Protein AF-A0A168H863-F1 (afdb_monomer_lite)

Radius of gyration: 19.0 Å; chains: 1; bounding box: 46×32×45 Å

Foldseek 3Di:
DDDPVCVVVCVVVVVVVVVVVVVVVLVCPQQVHDPDCDPCVRSVVPDDQQDDSDPDDPDRDSDPD

InterPro domains:
  IPR010530 NADH-ubiquinone reductase complex 1 MLRQ subunit [PF06522] (1-52)
  IPR010530 NADH-ubiquinone reductase complex 1 MLRQ subunit [PTHR14256] (1-64)

Organism: NCBI:txid747725

Secondary structure (DSSP, 8-state):
---GGGHHHHHHHHHHHHHHHHHHHHHHTSTT--S-TTT-S-GGGG--TT---SS--SS------

pLDDT: mean 88.38, std 9.09, range [57.03, 98.25]

Sequence (65 aa):
WYKHEIIPIYVTVGAACGLAGYYLTRLARGPEVVWDRTNNPYPWQNIDQDTQVKFMTVNQKFAKT

Structure (mmCIF, N/CA/C/O backbone):
data_AF-A0A168H863-F1
#
_entry.id   AF-A0A168H863-F1
#
loop_
_atom_site.group_PDB
_atom_site.id
_atom_site.type_symbol
_atom_site.label_atom_id
_atom_site.label_alt_id
_atom_site.label_comp_id
_atom_site.label_asym_id
_atom_site.label_entity_id
_atom_site.label_seq_id
_atom_site.pdbx_PDB_ins_code
_atom_site.Cartn_x
_atom_site.Cartn_y
_atom_site.Cartn_z
_atom_site.occupancy
_atom_site.B_iso_or_equiv
_atom_site.auth_seq_id
_atom_site.auth_comp_id
_atom_site.auth_asym_id
_atom_site.auth_atom_id
_atom_site.pdbx_PDB_model_num
ATOM 1 N N . TRP A 1 1 ? 17.700 10.902 -27.925 1.00 66.62 1 TRP A N 1
ATOM 2 C CA . TRP A 1 1 ? 18.701 10.527 -26.909 1.00 66.62 1 TRP A CA 1
ATOM 3 C C . TRP A 1 1 ? 17.958 9.859 -25.753 1.00 66.62 1 TRP A C 1
ATOM 5 O O . TRP A 1 1 ? 17.519 10.526 -24.834 1.00 66.62 1 TRP A O 1
ATOM 15 N N . TYR A 1 2 ? 17.674 8.562 -25.887 1.00 78.06 2 TYR A N 1
ATOM 16 C CA . TYR A 1 2 ? 17.077 7.698 -24.861 1.00 78.06 2 TYR A CA 1
ATOM 17 C C . TYR A 1 2 ? 17.478 6.260 -25.207 1.00 78.06 2 TYR A C 1
ATOM 19 O O . TYR A 1 2 ? 17.440 5.888 -26.383 1.00 78.06 2 TYR A O 1
ATOM 27 N N . LYS A 1 3 ? 17.931 5.476 -24.224 1.00 86.50 3 LYS A N 1
ATOM 28 C CA . LYS A 1 3 ? 18.339 4.080 -24.428 1.00 86.50 3 LYS A CA 1
ATOM 29 C C . LYS A 1 3 ? 17.144 3.171 -24.144 1.00 86.50 3 LYS A C 1
ATOM 31 O O . LYS A 1 3 ? 16.780 2.978 -22.988 1.00 86.50 3 LYS A O 1
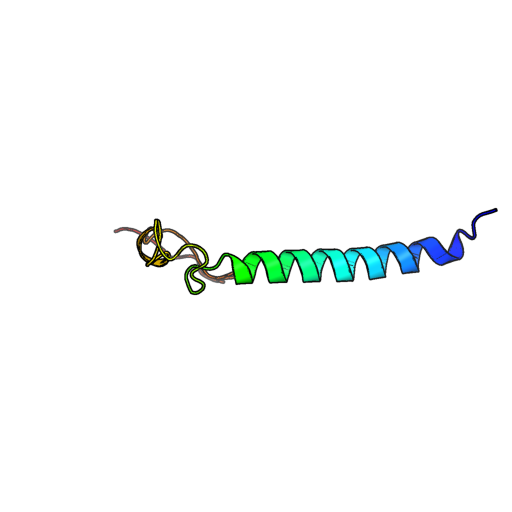ATOM 36 N N . HIS A 1 4 ? 16.558 2.600 -25.197 1.00 87.75 4 HIS A N 1
ATOM 37 C CA . HIS A 1 4 ? 15.398 1.701 -25.099 1.00 87.75 4 HIS A CA 1
ATOM 38 C C . HIS A 1 4 ? 15.665 0.461 -24.226 1.00 87.75 4 HIS A C 1
ATOM 40 O O . HIS A 1 4 ? 14.749 -0.075 -23.615 1.00 87.75 4 HIS A O 1
ATOM 46 N N . GLU A 1 5 ? 16.929 0.056 -24.097 1.00 92.44 5 GLU A N 1
ATOM 47 C CA . GLU A 1 5 ? 17.379 -1.060 -23.254 1.00 92.44 5 GLU A CA 1
ATOM 48 C C . GLU A 1 5 ? 17.090 -0.852 -21.754 1.00 92.44 5 GLU A C 1
ATOM 50 O O . GLU A 1 5 ? 17.028 -1.823 -21.006 1.00 92.44 5 GLU A O 1
ATOM 55 N N . ILE A 1 6 ? 16.886 0.393 -21.300 1.00 92.75 6 ILE A N 1
ATOM 56 C CA . ILE A 1 6 ? 16.679 0.722 -19.876 1.00 92.75 6 ILE A CA 1
ATOM 57 C C . ILE A 1 6 ? 15.187 0.698 -19.491 1.00 92.75 6 ILE A C 1
ATOM 59 O O . ILE A 1 6 ? 14.855 0.582 -18.311 1.00 92.75 6 ILE A O 1
ATOM 63 N N . ILE A 1 7 ? 14.266 0.734 -20.466 1.00 93.75 7 ILE A N 1
ATOM 64 C CA . ILE A 1 7 ? 12.810 0.617 -20.244 1.00 93.75 7 ILE A CA 1
ATOM 65 C C . ILE A 1 7 ? 12.449 -0.514 -19.256 1.00 93.75 7 ILE A C 1
ATOM 67 O O . ILE A 1 7 ? 11.741 -0.229 -18.287 1.00 93.75 7 ILE A O 1
ATOM 71 N N . PRO A 1 8 ? 12.930 -1.767 -19.416 1.00 95.06 8 PRO A N 1
ATOM 72 C CA . PRO A 1 8 ? 12.559 -2.858 -18.509 1.00 95.06 8 PRO A CA 1
ATOM 73 C C . PRO A 1 8 ? 12.969 -2.618 -17.048 1.00 95.06 8 PRO A C 1
ATOM 75 O O . PRO A 1 8 ? 12.254 -3.028 -16.131 1.00 95.06 8 PRO A O 1
ATOM 78 N N . ILE A 1 9 ? 14.080 -1.918 -16.807 1.00 95.19 9 ILE A N 1
ATOM 79 C CA . ILE A 1 9 ? 14.546 -1.597 -15.451 1.00 95.19 9 ILE A CA 1
ATOM 80 C C . ILE A 1 9 ? 13.592 -0.594 -14.798 1.00 95.19 9 ILE A C 1
ATOM 82 O O . ILE A 1 9 ? 13.150 -0.801 -13.671 1.00 95.19 9 ILE A O 1
ATOM 86 N N . TYR A 1 10 ? 13.208 0.463 -15.516 1.00 94.56 10 TYR A N 1
ATOM 87 C CA . TYR A 1 10 ? 12.274 1.454 -14.978 1.00 94.56 10 TYR A CA 1
ATOM 88 C C . TYR A 1 10 ? 10.897 0.861 -14.691 1.00 94.56 10 TYR A C 1
ATOM 90 O O . TYR A 1 10 ? 10.297 1.180 -13.666 1.00 94.56 10 TYR A O 1
ATOM 98 N N . VAL A 1 11 ? 10.412 -0.028 -15.561 1.00 96.69 11 VAL A N 1
ATOM 99 C CA . VAL A 1 11 ? 9.119 -0.694 -15.370 1.00 96.69 11 VAL A CA 1
ATOM 100 C C . VAL A 1 11 ? 9.142 -1.586 -14.130 1.00 96.69 11 VAL A C 1
ATOM 102 O O . VAL A 1 11 ? 8.244 -1.490 -13.298 1.00 96.69 11 VAL A O 1
ATOM 105 N N . THR A 1 12 ? 10.166 -2.427 -13.969 1.00 97.06 12 THR A N 1
ATOM 106 C CA . THR A 1 12 ? 10.243 -3.370 -12.839 1.00 97.06 12 THR A CA 1
ATOM 107 C C . THR A 1 12 ? 10.449 -2.660 -11.503 1.00 97.06 12 THR A C 1
ATOM 109 O O . THR A 1 12 ? 9.747 -2.966 -10.540 1.00 97.06 12 THR A O 1
ATOM 112 N N . VAL A 1 13 ? 11.339 -1.665 -11.444 1.00 97.75 13 VAL A N 1
ATOM 113 C CA . VAL A 1 13 ? 11.566 -0.865 -10.229 1.00 97.75 13 VAL A CA 1
ATOM 114 C C . VAL A 1 13 ? 10.340 -0.014 -9.898 1.00 97.75 13 VAL A C 1
ATOM 116 O O . VAL A 1 13 ? 9.906 0.018 -8.747 1.00 97.75 13 VAL A O 1
ATOM 119 N N . GLY A 1 14 ? 9.738 0.632 -10.900 1.00 98.00 14 GLY A N 1
ATOM 120 C CA . GLY A 1 14 ? 8.513 1.410 -10.724 1.00 98.00 14 GLY A CA 1
ATOM 121 C C . GLY A 1 14 ? 7.356 0.552 -10.215 1.00 98.00 14 GLY A C 1
ATOM 122 O O . GLY A 1 14 ? 6.681 0.937 -9.261 1.00 98.00 14 GLY A O 1
ATOM 123 N N . ALA A 1 15 ? 7.174 -0.643 -10.782 1.00 98.12 15 ALA A N 1
ATOM 124 C CA . ALA A 1 15 ? 6.176 -1.600 -10.320 1.00 98.12 15 ALA A CA 1
ATOM 125 C C . ALA A 1 15 ? 6.457 -2.071 -8.886 1.00 98.12 15 ALA A C 1
ATOM 127 O O . ALA A 1 15 ? 5.539 -2.097 -8.070 1.00 98.12 15 ALA A O 1
ATOM 128 N N . ALA A 1 16 ? 7.711 -2.390 -8.547 1.00 98.06 16 ALA A N 1
ATOM 129 C CA . ALA A 1 16 ? 8.084 -2.824 -7.203 1.00 98.06 16 ALA A CA 1
ATOM 130 C C . ALA A 1 16 ? 7.794 -1.741 -6.151 1.00 98.06 16 ALA A C 1
ATOM 132 O O . ALA A 1 16 ? 7.111 -2.010 -5.162 1.00 98.06 16 ALA A O 1
ATOM 133 N N . CYS A 1 17 ? 8.244 -0.506 -6.386 1.00 98.25 17 CYS A N 1
ATOM 134 C CA . CYS A 1 17 ? 7.984 0.620 -5.489 1.00 98.25 17 CYS A CA 1
ATOM 135 C C . CYS A 1 17 ? 6.487 0.946 -5.399 1.00 98.25 17 CYS A C 1
ATOM 137 O O . CYS A 1 17 ? 5.976 1.189 -4.306 1.00 98.25 17 CYS A O 1
ATOM 139 N N . GLY A 1 18 ? 5.773 0.908 -6.528 1.00 98.12 18 GLY A N 1
ATOM 140 C CA . GLY A 1 18 ? 4.331 1.142 -6.578 1.00 98.12 18 GLY A CA 1
ATOM 141 C C . GLY A 1 18 ? 3.542 0.104 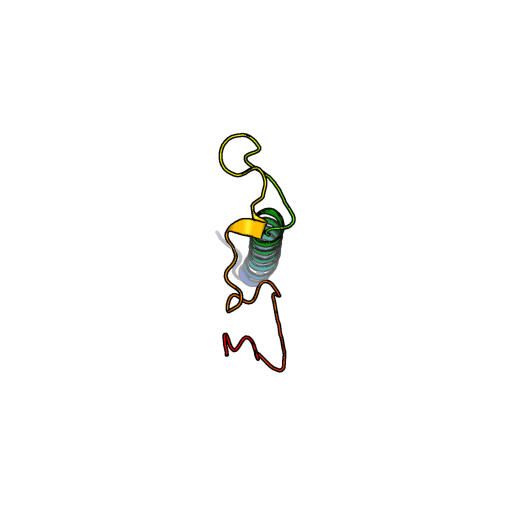-5.781 1.00 98.12 18 GLY A C 1
ATOM 142 O O . GLY A 1 18 ? 2.706 0.471 -4.956 1.00 98.12 18 GLY A O 1
ATOM 143 N N . LEU A 1 19 ? 3.839 -1.186 -5.963 1.00 97.94 19 LEU A N 1
ATOM 144 C CA . LEU A 1 19 ? 3.178 -2.274 -5.236 1.00 97.94 19 LEU A CA 1
ATOM 145 C C . LEU A 1 19 ? 3.528 -2.266 -3.7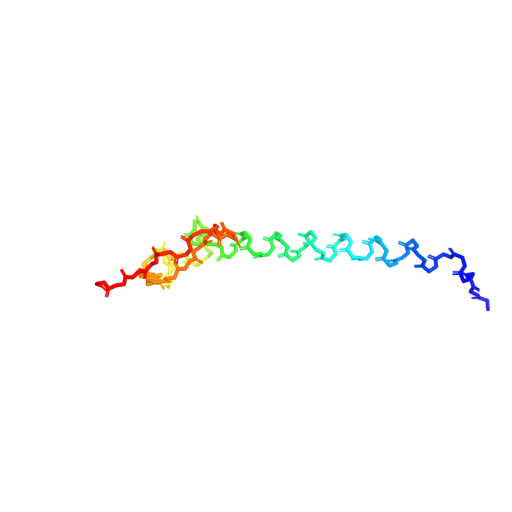45 1.00 97.94 19 LEU A C 1
ATOM 147 O O . LEU A 1 19 ? 2.641 -2.477 -2.919 1.00 97.94 19 LEU A O 1
ATOM 151 N N . ALA A 1 20 ? 4.784 -1.985 -3.388 1.00 97.88 20 ALA A N 1
ATOM 152 C CA . ALA A 1 20 ? 5.200 -1.858 -1.993 1.00 97.88 20 ALA A CA 1
ATOM 153 C C . ALA A 1 20 ? 4.496 -0.680 -1.302 1.00 97.88 20 ALA A C 1
ATOM 155 O O . ALA A 1 20 ? 3.936 -0.847 -0.218 1.00 97.88 20 ALA A O 1
ATOM 156 N N . GLY A 1 21 ? 4.460 0.4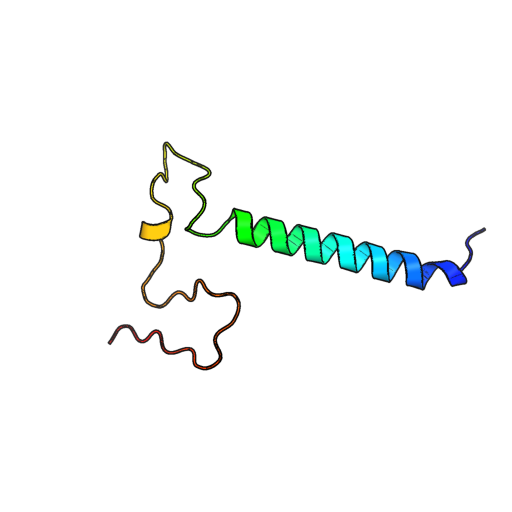87 -1.953 1.00 98.06 21 GLY A N 1
ATOM 157 C CA . GLY A 1 21 ? 3.756 1.667 -1.452 1.00 98.06 21 GLY A CA 1
ATOM 158 C C . GLY A 1 21 ? 2.257 1.417 -1.303 1.00 98.06 21 GLY A C 1
ATOM 159 O O . GLY A 1 21 ? 1.693 1.669 -0.238 1.00 98.06 21 GLY A O 1
ATOM 160 N N . TYR A 1 22 ? 1.624 0.835 -2.325 1.00 96.94 22 TYR A N 1
ATOM 161 C CA . TYR A 1 22 ? 0.225 0.419 -2.254 1.00 96.94 22 TYR A CA 1
ATOM 162 C C . TYR A 1 22 ? -0.014 -0.526 -1.072 1.00 96.94 22 TYR A C 1
ATOM 164 O O . TYR A 1 22 ? -0.925 -0.296 -0.274 1.00 96.94 22 TYR A O 1
ATOM 172 N N . TYR A 1 23 ? 0.826 -1.552 -0.911 1.00 95.69 23 TYR A N 1
ATOM 173 C CA . TYR A 1 23 ? 0.657 -2.521 0.161 1.00 95.69 23 TYR A CA 1
ATOM 174 C C . TYR A 1 23 ? 0.760 -1.852 1.534 1.00 95.69 23 TYR A C 1
ATOM 176 O O . TYR A 1 23 ? -0.160 -1.989 2.335 1.00 95.69 23 TYR A O 1
ATOM 184 N N . LEU A 1 24 ? 1.787 -1.034 1.772 1.00 96.06 24 LEU A N 1
ATOM 185 C CA . LEU A 1 24 ? 1.925 -0.274 3.018 1.00 96.06 24 LEU A CA 1
ATOM 186 C C . LEU A 1 24 ? 0.706 0.609 3.300 1.00 96.06 24 LEU A C 1
ATOM 188 O O . LEU A 1 24 ? 0.210 0.610 4.425 1.00 96.06 24 LEU A O 1
ATOM 192 N N . THR A 1 25 ? 0.173 1.304 2.288 1.00 95.50 25 THR A N 1
ATOM 193 C CA . THR A 1 25 ? -1.028 2.138 2.472 1.00 95.50 25 THR A CA 1
ATOM 194 C C . THR A 1 25 ? -2.249 1.315 2.875 1.00 95.50 25 THR A C 1
ATOM 196 O O . THR A 1 25 ? -3.069 1.783 3.664 1.00 95.50 25 THR A O 1
ATOM 199 N N . ARG A 1 26 ? -2.358 0.076 2.382 1.00 92.31 26 ARG A N 1
ATOM 200 C CA . ARG A 1 26 ? -3.436 -0.837 2.763 1.00 92.31 26 ARG A CA 1
ATOM 201 C C . ARG A 1 26 ? -3.296 -1.298 4.216 1.00 92.31 26 ARG A C 1
ATOM 203 O O . ARG A 1 26 ? -4.295 -1.275 4.920 1.00 92.31 26 ARG A O 1
ATOM 210 N N . LEU A 1 27 ? -2.091 -1.685 4.665 1.00 92.75 27 LEU A N 1
ATOM 211 C CA . LEU A 1 27 ? -1.876 -2.094 6.066 1.00 92.75 27 LEU A CA 1
ATOM 212 C C . LEU A 1 27 ? -2.129 -0.924 7.009 1.00 92.75 27 LEU A C 1
ATOM 214 O O . LEU A 1 27 ? -2.779 -1.078 8.033 1.00 92.75 27 LEU A O 1
ATOM 218 N N . ALA A 1 28 ? -1.644 0.259 6.635 1.00 93.19 28 ALA A N 1
ATOM 219 C CA . ALA A 1 28 ? -1.867 1.469 7.404 1.00 93.19 28 ALA A CA 1
ATOM 220 C C . ALA A 1 28 ? -3.362 1.730 7.628 1.00 93.19 28 ALA A C 1
ATOM 222 O O . ALA A 1 28 ? -3.726 2.227 8.680 1.00 93.19 28 ALA A O 1
ATOM 223 N N . ARG A 1 29 ? -4.234 1.399 6.673 1.00 89.44 29 ARG A N 1
ATOM 224 C CA . ARG A 1 29 ? -5.685 1.637 6.763 1.00 89.44 29 ARG A CA 1
ATOM 225 C C . ARG A 1 29 ? -6.481 0.435 7.290 1.00 89.44 29 ARG A C 1
ATOM 227 O O . ARG A 1 29 ? -7.702 0.430 7.155 1.00 89.44 29 ARG A O 1
ATOM 234 N N . GLY A 1 30 ? -5.818 -0.576 7.850 1.00 89.56 30 GLY A N 1
ATOM 235 C CA . GLY A 1 30 ? -6.486 -1.702 8.502 1.00 89.56 30 GLY A CA 1
ATOM 236 C C . GLY A 1 30 ? -7.194 -1.291 9.803 1.00 89.56 30 GLY A C 1
ATOM 237 O O . GLY A 1 30 ? -6.821 -0.287 10.416 1.00 89.56 30 GLY A O 1
ATOM 238 N N . PRO A 1 31 ? -8.208 -2.048 10.259 1.00 89.94 31 PRO A N 1
ATOM 239 C CA . PRO A 1 31 ? -8.906 -1.780 11.523 1.00 89.94 31 PRO A CA 1
ATOM 240 C C . PRO A 1 31 ? -8.044 -1.901 12.774 1.00 89.94 31 PRO A C 1
ATOM 242 O O . PRO A 1 31 ? -8.446 -1.453 13.841 1.00 89.94 31 PRO A O 1
ATOM 245 N N . GLU A 1 32 ? -6.882 -2.527 12.674 1.00 87.69 32 GLU A N 1
ATOM 246 C CA . GLU A 1 32 ? -5.902 -2.613 13.747 1.00 87.69 32 GLU A CA 1
ATOM 247 C C . GLU A 1 32 ? -5.147 -1.290 13.975 1.00 87.69 32 GLU A C 1
ATOM 249 O O . GLU A 1 32 ? -4.528 -1.112 15.025 1.00 87.69 32 GLU A O 1
ATOM 254 N N . VAL A 1 33 ? -5.208 -0.347 13.026 1.00 91.31 33 VAL A N 1
ATOM 255 C CA . VAL A 1 33 ? -4.489 0.931 13.092 1.00 91.31 33 VAL A CA 1
ATOM 256 C C . VAL A 1 33 ? -5.459 2.090 13.324 1.00 91.31 33 VAL A C 1
ATOM 258 O O . VAL A 1 33 ? -6.358 2.352 12.528 1.00 91.31 33 VAL A O 1
ATOM 261 N N . VAL A 1 34 ? -5.232 2.850 14.397 1.00 92.31 34 VAL A N 1
ATOM 262 C CA . VAL A 1 34 ? -6.023 4.045 14.730 1.00 92.31 34 VAL A CA 1
ATOM 263 C C . VAL A 1 34 ? -5.287 5.309 14.283 1.00 92.31 34 VAL A C 1
ATOM 265 O O . VAL A 1 34 ? -4.318 5.720 14.924 1.00 92.31 34 VAL A O 1
ATOM 268 N N . TRP A 1 35 ? -5.763 5.944 13.206 1.00 91.88 35 TRP A N 1
ATOM 269 C CA . TRP A 1 35 ? -5.262 7.250 12.741 1.00 91.88 35 TRP A CA 1
ATOM 270 C C . TRP A 1 35 ? -5.958 8.431 13.415 1.00 91.88 35 TRP A C 1
ATOM 272 O O . TRP A 1 35 ? -5.297 9.388 13.810 1.00 91.88 35 TRP A O 1
ATOM 282 N N . ASP A 1 36 ? -7.282 8.359 13.554 1.00 90.38 36 ASP A N 1
ATOM 283 C CA . ASP A 1 36 ? -8.097 9.400 14.178 1.00 90.38 36 ASP A CA 1
ATOM 284 C C . ASP A 1 36 ? -8.588 8.918 15.543 1.00 90.38 36 ASP A C 1
ATOM 286 O O . ASP A 1 36 ? -9.485 8.088 15.642 1.00 90.38 36 ASP A O 1
ATOM 290 N N . ARG A 1 37 ? -7.993 9.451 16.611 1.00 89.75 37 ARG A N 1
ATOM 291 C CA . ARG A 1 37 ? -8.352 9.100 17.993 1.00 89.75 37 ARG A CA 1
ATOM 292 C C . ARG A 1 37 ? -9.542 9.892 18.534 1.00 89.75 37 ARG A C 1
ATOM 294 O O . ARG A 1 37 ? -9.987 9.605 19.640 1.00 89.75 37 ARG A O 1
ATOM 301 N N . THR A 1 38 ? -10.030 10.881 17.792 1.00 91.44 38 THR A N 1
ATOM 302 C CA . THR A 1 38 ? -11.088 11.788 18.242 1.00 91.44 38 THR A CA 1
ATOM 303 C C . THR A 1 38 ? -12.434 11.365 17.672 1.00 91.44 38 THR A C 1
ATOM 305 O O . THR A 1 38 ? -13.376 11.174 18.435 1.00 91.44 38 THR A O 1
ATOM 308 N N . ASN A 1 39 ? -12.530 11.172 16.352 1.00 89.06 39 ASN A N 1
ATOM 309 C CA . ASN A 1 39 ? -13.810 10.849 15.706 1.00 89.06 39 ASN A CA 1
ATOM 310 C C . ASN A 1 39 ? -14.009 9.349 15.467 1.00 89.06 39 ASN A C 1
ATOM 312 O O . ASN A 1 39 ? -15.145 8.893 15.383 1.00 89.06 39 ASN A O 1
ATOM 316 N N . ASN A 1 40 ? -12.927 8.572 15.355 1.00 87.44 40 ASN A N 1
ATOM 317 C CA . ASN A 1 40 ? -12.997 7.128 15.124 1.00 87.44 40 ASN A CA 1
ATOM 318 C C . ASN A 1 40 ? -11.955 6.357 15.959 1.00 87.44 40 ASN A C 1
ATOM 320 O O . ASN A 1 40 ? -11.083 5.686 15.400 1.00 87.44 40 ASN A O 1
ATOM 324 N N . PRO A 1 41 ? -12.027 6.438 17.304 1.00 90.12 41 PRO A N 1
ATOM 325 C CA . PRO A 1 41 ? -11.052 5.798 18.189 1.00 90.12 41 PRO A CA 1
ATOM 326 C C . PRO A 1 41 ? -11.044 4.265 18.091 1.00 90.12 41 PRO A C 1
ATOM 328 O O . PRO A 1 41 ? -10.046 3.640 18.445 1.00 90.12 41 PRO A O 1
ATOM 331 N N . TYR A 1 42 ? -12.138 3.665 17.611 1.00 92.25 42 TYR A N 1
ATOM 332 C CA . TYR A 1 42 ? -12.344 2.218 17.550 1.00 92.25 42 TYR A CA 1
ATOM 333 C C . TYR A 1 42 ? -12.720 1.775 16.126 1.00 92.25 42 TYR A C 1
ATOM 335 O O . TYR A 1 42 ? -13.859 1.378 15.870 1.00 92.25 42 TYR A O 1
ATOM 343 N N . PRO A 1 43 ? -11.778 1.828 15.170 1.00 88.44 43 PRO A N 1
ATOM 344 C CA . PRO A 1 43 ? -12.051 1.574 13.755 1.00 88.44 43 PRO A CA 1
ATOM 345 C C . PRO A 1 43 ? -12.647 0.188 13.475 1.00 88.44 43 PRO A C 1
ATOM 347 O O . PRO A 1 43 ? -13.447 0.047 12.553 1.00 88.44 43 PRO A O 1
ATOM 350 N N . TRP A 1 44 ? -12.343 -0.813 14.304 1.00 88.25 44 TRP A N 1
ATOM 351 C CA . TRP A 1 44 ? -12.938 -2.150 14.223 1.00 88.25 44 TRP A CA 1
ATOM 352 C C . TRP A 1 44 ? -14.456 -2.188 14.456 1.00 88.25 44 TRP A C 1
ATOM 354 O O . TRP A 1 44 ? -15.091 -3.155 14.048 1.00 88.25 44 TRP A O 1
ATOM 364 N N . GLN A 1 45 ? -15.060 -1.171 15.081 1.00 89.12 45 GLN A N 1
ATOM 365 C CA . GLN A 1 45 ? -16.517 -1.117 15.261 1.00 89.12 45 GLN A CA 1
ATOM 366 C C . GLN A 1 45 ? -17.271 -0.837 13.955 1.00 89.12 45 GLN A C 1
ATOM 368 O O . GLN A 1 45 ? -18.4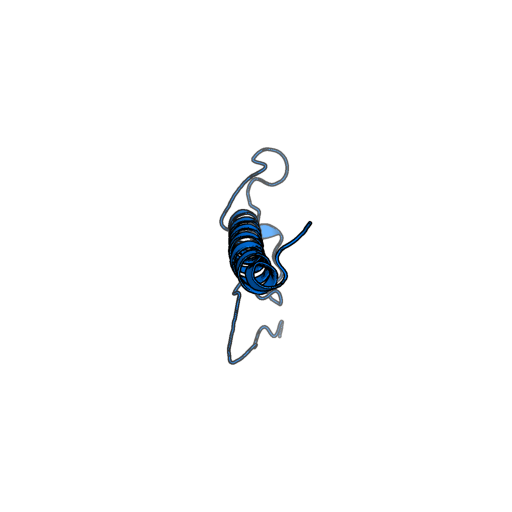54 -1.146 13.868 1.00 89.12 45 GLN A O 1
ATOM 373 N N . ASN A 1 46 ? -16.600 -0.282 12.942 1.00 85.81 46 ASN A N 1
ATOM 374 C CA . ASN A 1 46 ? -17.211 0.058 11.653 1.00 85.81 46 ASN A CA 1
ATOM 375 C C . ASN A 1 46 ? -17.136 -1.086 10.629 1.00 85.81 46 ASN A C 1
ATOM 377 O O . ASN A 1 46 ? -17.365 -0.866 9.443 1.00 85.81 46 ASN A O 1
ATOM 381 N N . ILE A 1 47 ? -16.760 -2.290 11.063 1.00 86.88 47 ILE A N 1
ATOM 382 C CA . ILE A 1 47 ? -16.631 -3.458 10.195 1.00 86.88 47 ILE A CA 1
ATOM 383 C C . ILE A 1 47 ? -17.837 -4.360 10.400 1.00 86.88 47 ILE A C 1
ATOM 385 O O . ILE A 1 47 ? -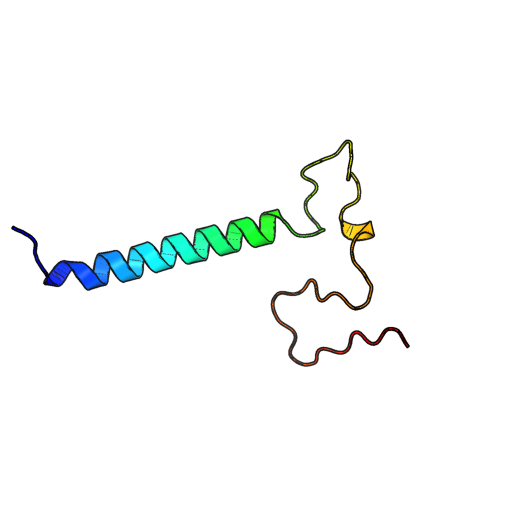18.050 -4.900 11.486 1.00 86.88 47 ILE A O 1
ATOM 389 N N . ASP A 1 48 ? -18.598 -4.561 9.328 1.00 86.12 48 ASP A N 1
ATOM 390 C CA . ASP A 1 48 ? -19.697 -5.516 9.317 1.00 86.12 48 ASP A CA 1
ATOM 391 C C . ASP A 1 48 ? -19.186 -6.960 9.348 1.00 86.12 48 ASP A C 1
ATOM 393 O O . ASP A 1 48 ? -18.125 -7.281 8.816 1.00 86.12 48 ASP A O 1
ATOM 397 N N . GLN A 1 49 ? -19.985 -7.867 9.913 1.00 82.25 49 GLN A N 1
ATOM 398 C CA . GLN A 1 49 ? -19.655 -9.298 10.004 1.00 82.25 49 GLN A CA 1
ATOM 399 C C . GLN A 1 49 ? -19.433 -9.979 8.640 1.00 82.25 49 GLN A C 1
ATOM 401 O O . GLN A 1 49 ? -18.734 -10.986 8.586 1.00 82.25 49 GLN A O 1
ATOM 406 N N . ASP A 1 50 ? -20.004 -9.433 7.561 1.00 82.25 50 ASP A N 1
ATOM 407 C CA . ASP A 1 50 ? -19.836 -9.912 6.177 1.00 82.25 50 ASP A CA 1
ATOM 408 C C . ASP A 1 50 ? -18.549 -9.362 5.519 1.00 82.25 50 ASP A C 1
ATOM 410 O O . ASP A 1 50 ? -18.123 -9.768 4.440 1.00 82.25 50 ASP A O 1
ATOM 414 N N . THR A 1 51 ? -17.866 -8.418 6.170 1.00 85.31 51 THR A N 1
ATOM 415 C CA . THR A 1 51 ? -16.677 -7.798 5.584 1.00 85.31 51 THR A CA 1
ATOM 416 C C . THR A 1 51 ? -15.443 -8.659 5.818 1.00 85.31 51 THR A C 1
ATOM 418 O O . THR A 1 51 ? -14.978 -8.846 6.947 1.00 85.31 51 THR A O 1
ATOM 421 N N . GLN A 1 52 ? -14.821 -9.115 4.730 1.00 85.81 52 GLN A N 1
ATOM 422 C CA . GLN A 1 52 ? -13.507 -9.732 4.816 1.00 85.81 52 GLN A CA 1
ATOM 423 C C . GLN A 1 52 ? -12.407 -8.683 5.016 1.00 85.81 52 GLN A C 1
ATOM 425 O O . GLN A 1 52 ? -12.010 -7.975 4.094 1.00 85.81 52 GLN A O 1
ATOM 430 N N . VAL A 1 53 ? -11.806 -8.698 6.202 1.00 86.81 53 VAL A N 1
ATOM 431 C CA . VAL A 1 53 ? -10.613 -7.892 6.522 1.00 86.81 53 VAL A CA 1
ATOM 432 C C . VAL A 1 53 ? -9.305 -8.504 6.013 1.00 86.81 53 VAL A C 1
ATOM 434 O O . VAL A 1 53 ? -8.298 -7.821 5.847 1.00 86.81 53 VAL A O 1
ATOM 437 N N . LYS A 1 54 ? -9.289 -9.821 5.778 1.00 86.94 54 LYS A N 1
ATOM 438 C CA . LYS A 1 54 ? -8.092 -10.533 5.321 1.00 86.94 54 LYS A CA 1
ATOM 439 C C . LYS A 1 54 ? -7.829 -10.230 3.853 1.00 86.94 54 LYS A C 1
ATOM 441 O O . LYS A 1 54 ? -8.739 -10.224 3.032 1.00 86.94 54 LYS A O 1
ATOM 446 N N . PHE A 1 55 ? -6.560 -10.093 3.491 1.00 86.88 55 PHE A N 1
ATOM 447 C CA . PHE A 1 55 ? -6.195 -9.903 2.088 1.00 86.88 55 PHE A CA 1
ATOM 448 C C . PHE A 1 55 ? -6.607 -11.067 1.188 1.00 86.88 55 PHE A C 1
ATOM 450 O O . PHE A 1 55 ? -6.996 -10.864 0.045 1.00 86.88 55 PHE A O 1
ATOM 457 N N . MET A 1 56 ? -6.525 -12.289 1.709 1.00 88.25 56 MET A N 1
ATOM 458 C CA . MET A 1 56 ? -6.912 -13.489 0.992 1.00 88.25 56 MET A CA 1
ATOM 459 C C . MET A 1 56 ? -7.551 -14.465 1.971 1.00 88.25 56 MET A C 1
ATOM 461 O O . MET A 1 56 ? -7.048 -14.682 3.074 1.00 88.25 56 MET A O 1
ATOM 465 N N . THR A 1 57 ? -8.648 -15.074 1.543 1.00 85.88 57 THR A N 1
ATOM 466 C CA . THR A 1 57 ? -9.187 -16.282 2.159 1.00 85.88 57 THR A CA 1
ATOM 467 C C . THR A 1 57 ? -9.524 -17.250 1.038 1.00 85.88 57 THR A C 1
ATOM 469 O O . THR A 1 57 ? -9.984 -16.838 -0.027 1.00 85.88 57 THR A O 1
ATOM 472 N N . VAL A 1 58 ? -9.297 -18.536 1.275 1.00 84.62 58 VAL A N 1
ATOM 473 C CA . VAL A 1 58 ? -9.536 -19.584 0.273 1.00 84.62 58 VAL A CA 1
ATOM 474 C C . VAL A 1 58 ? -10.998 -20.055 0.298 1.00 84.62 58 VAL A C 1
ATOM 476 O O . VAL A 1 58 ? -11.504 -20.532 -0.707 1.00 84.62 58 VAL A O 1
ATOM 479 N N . ASN A 1 59 ? -11.710 -19.856 1.415 1.00 82.12 59 ASN A N 1
ATOM 480 C CA . ASN A 1 59 ? -13.111 -20.247 1.599 1.00 82.12 59 ASN A CA 1
ATOM 481 C C . ASN A 1 59 ? -13.900 -19.092 2.243 1.00 82.12 59 ASN A C 1
ATOM 483 O O . ASN A 1 59 ? -14.094 -19.084 3.458 1.00 82.12 59 ASN A O 1
ATOM 487 N N . GLN A 1 60 ? -14.297 -18.086 1.452 1.00 74.69 60 GLN A N 1
ATOM 488 C CA . GLN A 1 60 ? -15.061 -16.914 1.914 1.00 74.69 60 GLN A CA 1
ATOM 489 C C . GLN A 1 60 ? -16.433 -17.375 2.437 1.00 74.69 60 GLN A C 1
ATOM 491 O O . GLN A 1 60 ? -17.361 -17.582 1.659 1.00 74.69 60 GLN A O 1
ATOM 496 N N . LYS A 1 61 ? -16.564 -17.598 3.746 1.00 70.38 61 LYS A N 1
ATOM 497 C CA . LYS A 1 61 ? -17.846 -17.872 4.404 1.00 70.38 61 LYS A CA 1
ATOM 498 C C . LYS A 1 61 ? -18.043 -16.844 5.510 1.00 70.38 61 LYS A C 1
ATOM 500 O O . LYS A 1 61 ? -17.637 -17.080 6.643 1.00 70.38 61 LYS A O 1
ATOM 505 N N . PHE A 1 62 ? -18.651 -15.717 5.161 1.00 70.12 62 PHE A N 1
ATOM 506 C CA . PHE A 1 62 ? -19.054 -14.676 6.109 1.00 70.12 62 PHE A CA 1
ATOM 507 C C . PHE A 1 62 ? -20.576 -14.495 6.053 1.00 70.12 62 PHE A C 1
ATOM 509 O O . PHE A 1 62 ? -21.092 -13.403 5.884 1.00 70.12 62 PHE A O 1
ATOM 516 N N . ALA A 1 63 ? -21.324 -15.601 6.133 1.00 65.50 63 ALA A N 1
ATOM 517 C CA . ALA A 1 63 ? -22.780 -15.523 6.137 1.00 65.50 63 ALA A CA 1
ATOM 518 C C . ALA A 1 63 ? -23.265 -14.885 7.446 1.00 65.50 63 ALA A C 1
ATOM 520 O O . ALA A 1 63 ? -22.976 -15.384 8.538 1.00 65.50 63 ALA A O 1
ATOM 521 N N . LYS A 1 64 ? -24.022 -13.792 7.331 1.00 61.47 64 LYS A N 1
ATOM 522 C CA . LYS A 1 64 ? -24.813 -13.245 8.432 1.00 61.47 64 LYS A CA 1
ATOM 523 C C . LYS A 1 64 ? -26.150 -13.993 8.469 1.00 61.47 64 LYS A C 1
ATOM 525 O O . LYS A 1 64 ? -27.154 -13.464 8.005 1.00 61.47 64 LYS A O 1
ATOM 530 N N . THR A 1 65 ? -26.133 -15.185 9.074 1.00 57.03 65 THR A N 1
ATOM 531 C CA . THR A 1 65 ? -27.229 -16.187 9.142 1.00 57.03 65 THR A CA 1
ATOM 532 C C . THR A 1 65 ? -27.250 -17.174 7.982 1.00 57.03 65 THR A C 1
ATOM 534 O O . THR A 1 65 ? -27.175 -16.734 6.816 1.00 57.03 65 THR A O 1
#